Protein AF-H8IWM9-F1 (afdb_monomer_lite)

Sequence (129 aa):
MAAAWLHDIGYAPSVRRTGFHPLDGAEFVRSAGFGKLVASLVAFHTGAHVEASERGLQGLSEFGDPPSDVLDALTFCDLTTGPDGSPVSADDRLSDVLTRYAPEDPVHRAVDAGREELLAAVQRVRDWL

Radius of gyration: 13.89 Å; chains: 1; bounding box: 36×29×35 Å

Structure (mmCIF, N/CA/C/O backbone):
data_AF-H8IWM9-F1
#
_entry.id   AF-H8IWM9-F1
#
loop_
_atom_site.group_PDB
_atom_site.id
_atom_site.type_symbol
_atom_site.label_atom_id
_atom_site.label_alt_id
_atom_site.label_comp_id
_atom_site.label_asym_id
_atom_site.label_entity_id
_atom_site.label_seq_id
_atom_site.pdbx_PDB_ins_code
_atom_site.Cartn_x
_atom_site.Cartn_y
_atom_site.Cartn_z
_atom_site.occupancy
_atom_site.B_iso_or_equiv
_atom_site.auth_seq_id
_atom_site.auth_comp_id
_atom_site.auth_asym_id
_atom_site.auth_atom_id
_atom_site.pdbx_PDB_model_num
ATOM 1 N N . MET A 1 1 ? -12.864 -5.927 -8.297 1.00 66.00 1 MET A N 1
ATOM 2 C CA . MET A 1 1 ? -12.522 -6.189 -6.882 1.00 66.00 1 MET A CA 1
ATOM 3 C C . MET A 1 1 ? -12.581 -4.888 -6.096 1.00 66.00 1 MET A C 1
ATOM 5 O O . MET A 1 1 ? -11.918 -3.948 -6.503 1.00 66.00 1 MET A O 1
ATOM 9 N N . ALA A 1 2 ? -13.362 -4.799 -5.014 1.00 91.50 2 ALA A N 1
ATOM 10 C CA . ALA A 1 2 ? -13.506 -3.548 -4.252 1.00 91.50 2 ALA A CA 1
ATOM 11 C C . ALA A 1 2 ? -12.173 -3.034 -3.668 1.00 91.50 2 ALA A C 1
ATOM 13 O O . ALA A 1 2 ? -11.944 -1.832 -3.660 1.00 91.50 2 ALA A O 1
ATOM 14 N N . ALA A 1 3 ? -11.271 -3.937 -3.263 1.00 94.94 3 ALA A N 1
ATOM 15 C CA . ALA A 1 3 ? -9.966 -3.576 -2.705 1.00 94.94 3 ALA A CA 1
ATOM 16 C C . ALA A 1 3 ? -9.097 -2.738 -3.661 1.00 94.94 3 ALA A C 1
ATOM 18 O O . ALA A 1 3 ? -8.446 -1.808 -3.210 1.00 94.94 3 ALA A O 1
ATOM 19 N N . ALA A 1 4 ? -9.157 -2.977 -4.977 1.00 94.44 4 ALA A N 1
ATOM 20 C CA . ALA A 1 4 ? -8.409 -2.175 -5.952 1.00 94.44 4 ALA A CA 1
ATOM 21 C C . ALA A 1 4 ? -8.802 -0.687 -5.922 1.00 94.44 4 ALA A C 1
ATOM 23 O O . ALA A 1 4 ? -7.947 0.170 -6.079 1.00 94.44 4 ALA A O 1
ATOM 24 N N . TRP A 1 5 ? -10.067 -0.372 -5.633 1.00 94.81 5 TRP A N 1
ATOM 25 C CA . TRP A 1 5 ? -10.536 1.009 -5.472 1.00 94.81 5 TRP A CA 1
ATOM 26 C C . TRP A 1 5 ? -10.264 1.593 -4.080 1.00 94.81 5 TRP A C 1
ATOM 28 O O . TRP A 1 5 ? -10.337 2.804 -3.905 1.00 94.81 5 TRP A O 1
ATOM 38 N N . LEU A 1 6 ? -10.026 0.739 -3.081 1.00 97.25 6 LEU A N 1
ATOM 39 C CA . LEU A 1 6 ? -10.023 1.110 -1.664 1.00 97.25 6 LEU A CA 1
ATOM 40 C C . LEU A 1 6 ? -8.651 0.997 -0.992 1.00 97.25 6 LEU A C 1
ATOM 42 O O . LEU A 1 6 ? -8.537 1.436 0.146 1.00 97.25 6 LEU A O 1
ATOM 46 N N . HIS A 1 7 ? -7.638 0.411 -1.635 1.00 97.62 7 HIS A N 1
ATOM 47 C CA . HIS A 1 7 ? -6.335 0.138 -1.013 1.00 97.62 7 HIS A CA 1
ATOM 48 C C . HIS A 1 7 ? -5.686 1.400 -0.417 1.00 97.62 7 HIS A C 1
ATOM 50 O O . HIS A 1 7 ? -5.220 1.367 0.718 1.00 97.62 7 HIS A O 1
ATOM 56 N N . ASP A 1 8 ? -5.829 2.538 -1.099 1.00 97.31 8 ASP A N 1
ATOM 57 C CA . ASP A 1 8 ? -5.304 3.837 -0.666 1.00 97.31 8 ASP A CA 1
ATOM 58 C C . ASP A 1 8 ? -6.308 4.724 0.095 1.00 97.31 8 ASP A C 1
ATOM 60 O O . ASP A 1 8 ? -6.014 5.880 0.417 1.00 97.31 8 ASP A O 1
ATOM 64 N N . ILE A 1 9 ? -7.497 4.215 0.453 1.00 98.00 9 ILE A N 1
ATOM 65 C CA . ILE A 1 9 ? -8.532 5.021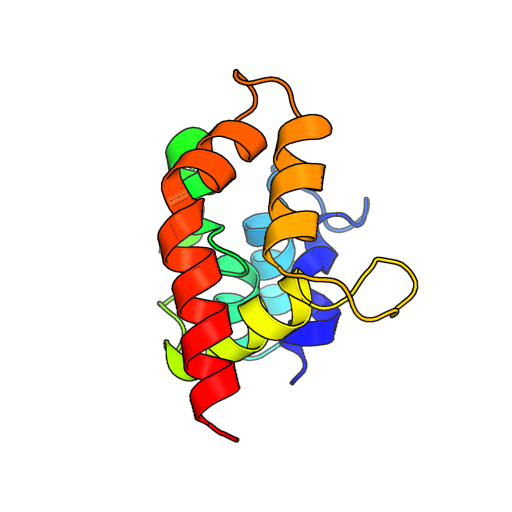 1.137 1.00 98.00 9 ILE A CA 1
ATOM 66 C C . ILE A 1 9 ? -8.052 5.577 2.487 1.00 98.00 9 ILE A C 1
ATOM 68 O O . ILE A 1 9 ? -8.543 6.609 2.947 1.00 98.00 9 ILE A O 1
ATOM 72 N N . GLY A 1 10 ? -7.058 4.927 3.102 1.00 98.19 10 GLY A N 1
ATOM 73 C CA . GLY A 1 10 ? -6.444 5.350 4.358 1.00 98.19 10 GLY A CA 1
ATOM 74 C C . GLY A 1 10 ? -5.734 6.704 4.304 1.00 98.19 10 GLY A C 1
ATOM 75 O O . GLY A 1 10 ? -5.536 7.324 5.348 1.00 98.19 10 GLY A O 1
ATOM 76 N N . TYR A 1 11 ? -5.391 7.205 3.112 1.00 97.25 11 TYR A N 1
ATOM 77 C CA . TYR A 1 11 ? -4.842 8.554 2.956 1.00 97.25 11 TYR A CA 1
ATOM 78 C C . TYR A 1 11 ? -5.886 9.656 3.168 1.00 97.25 11 TYR A C 1
ATOM 80 O O . TYR A 1 11 ? -5.515 10.797 3.462 1.00 97.25 11 TYR A O 1
ATOM 88 N N . ALA A 1 12 ? -7.182 9.352 3.026 1.00 97.81 12 ALA A N 1
ATOM 89 C CA . ALA A 1 12 ? -8.234 10.350 3.159 1.00 97.81 12 ALA A CA 1
ATOM 90 C C . ALA A 1 12 ? -8.214 10.977 4.571 1.00 97.81 12 ALA A C 1
ATOM 92 O O . ALA A 1 12 ? -8.209 10.243 5.562 1.00 97.81 12 ALA A O 1
ATOM 93 N N . PRO A 1 13 ? -8.268 12.319 4.711 1.00 97.25 13 PRO A N 1
ATOM 94 C CA . PRO A 1 13 ? -8.199 12.974 6.022 1.00 97.25 13 PRO A CA 1
ATOM 95 C C . PRO A 1 13 ? -9.279 12.535 7.021 1.00 97.25 13 PRO A C 1
ATOM 97 O O . PRO A 1 13 ? -9.043 12.568 8.222 1.00 97.25 13 PRO A O 1
ATOM 100 N N . SER A 1 14 ? -10.456 12.124 6.539 1.00 97.25 14 SER A N 1
ATOM 101 C CA . SER A 1 14 ? -11.551 11.604 7.369 1.00 97.25 14 SER A CA 1
ATOM 102 C C . SER A 1 14 ? -11.377 10.139 7.786 1.00 97.25 14 SER A C 1
ATOM 104 O O . SER A 1 14 ? -12.111 9.673 8.657 1.00 97.25 14 SER A O 1
ATOM 106 N N . VAL A 1 15 ? -10.437 9.419 7.169 1.00 98.19 15 VAL A N 1
ATOM 107 C CA . VAL A 1 15 ? -10.135 8.006 7.437 1.00 98.19 15 VAL A CA 1
ATOM 108 C C . VAL A 1 15 ? -8.856 7.857 8.253 1.00 98.19 15 VAL A C 1
ATOM 110 O O . VAL A 1 15 ? -8.785 6.984 9.112 1.00 98.19 15 VAL A O 1
ATOM 113 N N . ARG A 1 16 ? -7.859 8.715 8.017 1.00 97.31 16 ARG A N 1
ATOM 114 C CA . ARG A 1 16 ? -6.557 8.677 8.686 1.00 97.31 16 ARG A CA 1
ATOM 115 C C . ARG A 1 16 ? -6.693 8.763 10.213 1.00 97.31 16 ARG A C 1
ATOM 117 O O . ARG A 1 16 ? -7.300 9.695 10.740 1.00 97.31 16 ARG A O 1
ATOM 124 N N . ARG A 1 17 ? -6.060 7.832 10.934 1.00 94.19 17 ARG A N 1
ATOM 125 C CA . ARG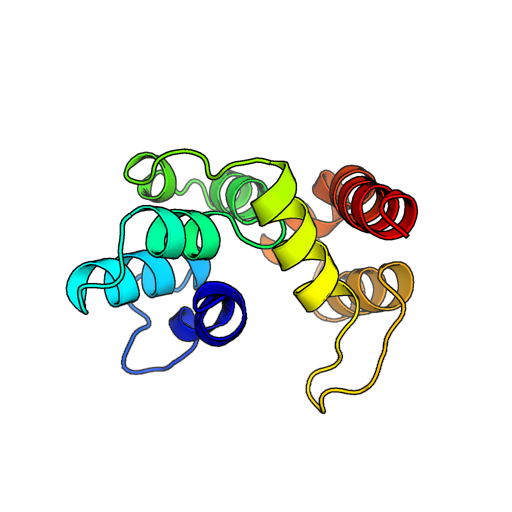 A 1 17 ? -6.046 7.767 12.410 1.00 94.19 17 ARG A CA 1
ATOM 126 C C . ARG A 1 17 ? -4.647 7.575 12.972 1.00 94.19 17 ARG A C 1
ATOM 128 O O . ARG A 1 17 ? -4.256 8.300 13.881 1.00 94.19 17 ARG A O 1
ATOM 135 N N . THR A 1 18 ? -3.910 6.607 12.442 1.00 92.88 18 THR A N 1
ATOM 136 C CA . THR A 1 18 ? -2.559 6.249 12.892 1.00 92.88 18 THR A CA 1
ATOM 137 C C . THR A 1 18 ? -1.481 6.913 12.041 1.00 92.88 18 THR A C 1
ATOM 139 O O . THR A 1 18 ? -0.356 7.095 12.499 1.00 92.88 18 THR A O 1
ATOM 142 N N . GLY A 1 19 ? -1.827 7.320 10.812 1.00 92.12 19 GLY A N 1
ATOM 143 C CA . GLY A 1 19 ? -0.864 7.822 9.835 1.00 92.12 19 GLY A CA 1
ATOM 144 C C . GLY A 1 19 ? -0.187 6.724 9.017 1.00 92.12 19 GLY A C 1
ATOM 145 O O . GLY A 1 19 ? 0.693 7.050 8.227 1.00 92.12 19 GLY A O 1
ATOM 146 N N . PHE A 1 20 ? -0.617 5.471 9.174 1.00 97.19 20 PHE A N 1
ATOM 147 C CA . PHE A 1 20 ? -0.255 4.346 8.323 1.00 97.19 20 PHE A CA 1
ATOM 148 C C . PHE A 1 20 ? -1.494 3.922 7.525 1.00 97.19 20 PHE A C 1
ATOM 150 O O . PHE A 1 20 ? -2.425 3.316 8.063 1.00 97.19 20 PHE A O 1
ATOM 157 N N . HIS A 1 21 ? -1.540 4.311 6.248 1.00 98.00 21 HIS A N 1
ATOM 158 C CA . HIS A 1 21 ? -2.753 4.218 5.433 1.00 98.00 21 HIS A CA 1
ATOM 159 C C . HIS A 1 21 ? -3.280 2.791 5.204 1.00 98.00 21 HIS A C 1
ATOM 161 O O . HIS A 1 21 ? -4.504 2.666 5.145 1.00 98.00 21 HIS A O 1
ATOM 167 N N . PRO A 1 22 ? -2.473 1.709 5.155 1.00 98.44 22 PRO A N 1
ATOM 168 C CA . PRO A 1 22 ? -3.017 0.362 5.003 1.00 98.44 22 PRO A CA 1
ATOM 169 C C . PRO A 1 22 ? -3.868 -0.033 6.214 1.00 98.44 22 PRO A C 1
ATOM 171 O O . PRO A 1 22 ? -4.987 -0.516 6.058 1.00 98.44 22 PRO A O 1
ATOM 174 N N . LEU A 1 23 ? -3.392 0.261 7.431 1.00 98.25 23 LEU A N 1
ATOM 175 C CA . LEU A 1 23 ? -4.134 -0.011 8.664 1.00 98.25 23 LEU A CA 1
ATOM 176 C C . LEU A 1 23 ? -5.370 0.887 8.793 1.00 98.25 23 LEU A C 1
ATOM 178 O O . LEU A 1 23 ? -6.467 0.392 9.045 1.00 98.25 23 LEU A O 1
ATOM 182 N N . ASP A 1 24 ? -5.212 2.196 8.578 1.00 98.31 24 ASP A N 1
ATOM 183 C CA . ASP A 1 24 ? -6.321 3.154 8.668 1.00 98.31 24 ASP A CA 1
ATOM 184 C C . ASP A 1 24 ? -7.431 2.822 7.649 1.00 98.31 24 ASP A C 1
ATOM 186 O O . ASP A 1 24 ? -8.622 2.838 7.975 1.00 98.31 24 ASP A O 1
ATOM 190 N N . GLY A 1 25 ? -7.042 2.457 6.424 1.00 98.56 25 GLY A N 1
ATOM 191 C CA . GLY A 1 25 ? -7.957 2.023 5.375 1.00 98.56 25 GLY A CA 1
ATOM 192 C C . GLY A 1 25 ? -8.651 0.707 5.714 1.00 98.56 25 GLY A C 1
ATOM 193 O O . GLY A 1 25 ? -9.869 0.605 5.557 1.00 98.56 25 GLY A O 1
ATOM 194 N N . ALA A 1 26 ? -7.913 -0.281 6.224 1.00 98.38 26 ALA A N 1
ATOM 195 C CA . ALA A 1 26 ? -8.454 -1.587 6.588 1.00 98.38 26 ALA A CA 1
ATOM 196 C C . ALA A 1 26 ? -9.499 -1.495 7.711 1.00 98.38 26 ALA A C 1
ATOM 198 O O . ALA A 1 26 ? -10.572 -2.101 7.618 1.00 98.38 26 ALA A O 1
ATOM 199 N N . GLU A 1 27 ? -9.230 -0.682 8.735 1.00 98.00 27 GLU A N 1
ATOM 200 C CA . GLU A 1 27 ? -10.185 -0.377 9.805 1.00 98.00 27 GLU A CA 1
ATOM 201 C C . GLU A 1 27 ? -11.453 0.283 9.267 1.00 98.00 27 GLU A C 1
ATOM 203 O O . GLU A 1 27 ? -12.576 -0.106 9.612 1.00 98.00 27 GLU A O 1
ATOM 208 N N . PHE A 1 28 ? -11.289 1.259 8.374 1.00 98.38 28 PHE A N 1
ATOM 209 C CA . PHE A 1 28 ? -12.415 1.960 7.780 1.00 98.38 28 PHE A CA 1
ATOM 210 C C . PHE A 1 28 ? -13.291 1.031 6.945 1.00 98.38 28 PHE A C 1
ATOM 212 O O . PHE A 1 28 ? -14.497 0.970 7.188 1.00 98.38 28 PHE A O 1
ATOM 219 N N . VAL A 1 29 ? -12.715 0.260 6.017 1.00 98.06 29 VAL A N 1
ATOM 220 C CA . VAL A 1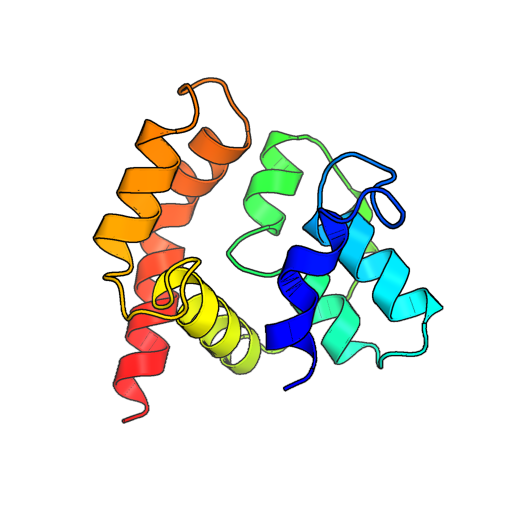 29 ? -13.507 -0.644 5.169 1.00 98.06 29 VAL A CA 1
ATOM 221 C C . VAL A 1 29 ? -14.179 -1.744 5.998 1.00 98.06 29 VAL A C 1
ATOM 223 O O . VAL A 1 29 ? -15.336 -2.077 5.734 1.00 98.06 29 VAL A O 1
ATOM 226 N N . ARG A 1 30 ? -13.522 -2.243 7.058 1.00 97.56 30 ARG A N 1
ATOM 227 C CA . ARG A 1 30 ? -14.120 -3.166 8.037 1.00 97.56 30 ARG A CA 1
ATOM 228 C C . ARG A 1 30 ? -15.344 -2.538 8.711 1.00 97.56 30 ARG A C 1
ATOM 230 O O . ARG A 1 30 ? -16.401 -3.164 8.754 1.00 97.56 30 ARG A O 1
ATOM 237 N N . SER A 1 31 ? -15.233 -1.293 9.179 1.00 97.56 31 SER A N 1
ATOM 238 C CA . SER A 1 31 ? -16.342 -0.570 9.823 1.00 97.56 31 SER A CA 1
ATOM 239 C C . SER A 1 31 ? -17.486 -0.217 8.862 1.00 97.56 31 SER A C 1
ATOM 241 O O . SER A 1 31 ? -18.650 -0.218 9.256 1.00 97.56 31 SER A O 1
ATOM 243 N N . ALA A 1 32 ? -17.168 0.020 7.587 1.00 97.38 32 ALA A N 1
ATOM 244 C CA . ALA A 1 32 ? -18.130 0.306 6.527 1.00 97.38 32 ALA A CA 1
ATOM 245 C C . ALA A 1 32 ? -18.854 -0.954 6.007 1.00 97.38 32 ALA A C 1
ATOM 247 O O . ALA A 1 32 ? -19.678 -0.861 5.098 1.00 97.38 32 ALA A O 1
ATOM 248 N N . GLY A 1 33 ? -18.569 -2.131 6.576 1.00 97.38 33 GLY A N 1
ATOM 249 C CA . GLY A 1 33 ? -19.244 -3.382 6.240 1.00 97.38 33 GLY A CA 1
ATOM 250 C C . GLY A 1 33 ? -18.693 -4.088 5.002 1.00 97.38 33 GLY A C 1
ATOM 251 O O . GLY A 1 33 ? -19.326 -5.025 4.510 1.00 97.38 33 GLY A O 1
ATOM 252 N N . PHE A 1 34 ? -17.517 -3.693 4.498 1.00 96.44 34 PHE A N 1
ATOM 253 C CA . PHE A 1 34 ? -16.827 -4.500 3.494 1.00 96.44 34 PHE A CA 1
ATOM 254 C C . PHE A 1 34 ? -16.385 -5.830 4.123 1.00 96.44 34 PHE A C 1
ATOM 256 O O . PHE A 1 34 ? -15.966 -5.895 5.279 1.00 96.44 34 PHE A O 1
ATOM 263 N N . GLY A 1 35 ? -16.505 -6.922 3.363 1.00 96.00 35 GLY A N 1
ATOM 264 C CA . GLY A 1 35 ? -16.180 -8.261 3.855 1.00 96.00 35 GLY A CA 1
ATOM 265 C C . GLY A 1 35 ? -14.712 -8.412 4.272 1.00 96.00 35 GLY A C 1
ATOM 266 O O . GLY A 1 35 ? -13.839 -7.696 3.782 1.00 96.00 35 GLY A O 1
ATOM 267 N N . LYS A 1 36 ? -14.432 -9.407 5.130 1.00 97.31 36 LYS A N 1
ATOM 268 C CA . LYS A 1 36 ? -13.094 -9.666 5.705 1.00 97.31 36 LYS A CA 1
ATOM 269 C C . LYS A 1 36 ? -11.976 -9.699 4.663 1.00 97.31 36 LYS A C 1
ATOM 271 O O . LYS A 1 36 ? -10.936 -9.100 4.885 1.00 97.31 36 LYS A O 1
ATOM 276 N N . LEU A 1 37 ? -12.220 -10.330 3.513 1.00 97.88 37 LEU A N 1
ATOM 277 C CA . LEU A 1 37 ? -11.246 -10.400 2.423 1.00 97.88 37 LEU A CA 1
ATOM 278 C C . LEU A 1 37 ? -10.839 -9.013 1.903 1.00 97.88 37 LEU A C 1
ATOM 280 O O . LEU A 1 37 ? -9.666 -8.782 1.646 1.00 97.88 37 LEU A O 1
ATOM 284 N N . VAL A 1 38 ? -11.785 -8.080 1.759 1.00 98.31 38 VAL A N 1
ATOM 285 C CA . VAL A 1 38 ? -11.476 -6.716 1.299 1.00 98.31 38 VAL A CA 1
ATOM 286 C C . VAL A 1 38 ? -10.649 -5.984 2.348 1.00 98.31 38 VAL A C 1
ATOM 288 O O . VAL A 1 38 ? -9.655 -5.366 1.992 1.00 98.31 38 VAL A O 1
ATOM 291 N N . ALA A 1 39 ? -11.021 -6.095 3.624 1.00 98.44 39 ALA A N 1
ATOM 292 C CA . ALA A 1 39 ? -10.261 -5.489 4.713 1.00 98.44 39 ALA A CA 1
ATOM 293 C C . ALA A 1 39 ? -8.828 -6.039 4.791 1.00 98.44 39 ALA A C 1
ATOM 295 O O . ALA A 1 39 ? -7.892 -5.255 4.876 1.00 98.44 39 ALA A O 1
ATOM 296 N N . SER A 1 40 ? -8.650 -7.358 4.665 1.00 98.38 40 SER A N 1
ATOM 297 C CA . SER A 1 40 ? -7.330 -7.991 4.570 1.00 98.38 40 SER A CA 1
ATOM 298 C C . SER A 1 40 ? -6.537 -7.490 3.361 1.00 98.38 40 SER A C 1
ATOM 300 O O . SER A 1 40 ? -5.393 -7.084 3.499 1.00 98.38 40 SER A O 1
ATOM 302 N N . LEU A 1 41 ? -7.130 -7.439 2.169 1.00 98.69 41 LEU A N 1
ATOM 303 C CA . LEU A 1 41 ? -6.417 -6.939 0.990 1.00 98.69 41 LEU A CA 1
ATOM 304 C C . LEU A 1 41 ? -5.973 -5.478 1.149 1.00 98.69 41 LEU A C 1
ATOM 306 O O . LEU A 1 41 ? -4.862 -5.150 0.759 1.00 98.69 41 LEU A O 1
ATOM 310 N N . VAL A 1 42 ? -6.798 -4.620 1.757 1.00 98.62 42 VAL A N 1
ATOM 311 C CA . VAL A 1 42 ? -6.414 -3.233 2.074 1.00 98.62 42 VAL A CA 1
ATOM 312 C C . VAL A 1 42 ? -5.327 -3.190 3.155 1.00 98.62 42 VAL A C 1
ATOM 314 O O . VAL A 1 42 ? -4.399 -2.40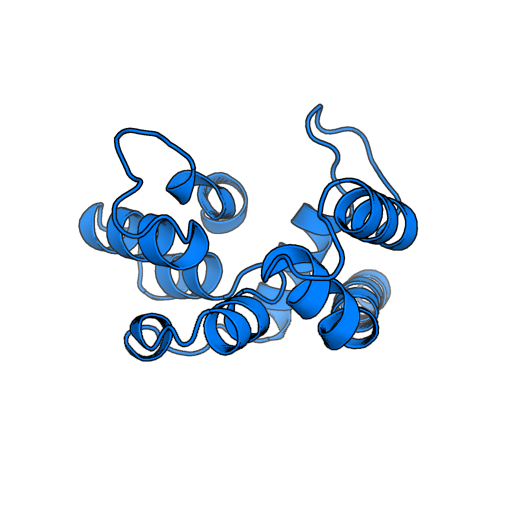2 3.037 1.00 98.62 42 VAL A O 1
ATOM 317 N N . ALA A 1 43 ? -5.388 -4.047 4.173 1.00 98.44 43 ALA A N 1
ATOM 318 C CA . ALA A 1 43 ? -4.391 -4.098 5.244 1.00 98.44 43 ALA A CA 1
ATOM 319 C C . ALA A 1 43 ? -2.992 -4.494 4.742 1.00 98.44 43 ALA A C 1
ATOM 321 O O . ALA A 1 43 ? -1.992 -3.966 5.222 1.00 98.44 43 ALA A O 1
ATOM 322 N N . PHE A 1 44 ? -2.927 -5.420 3.783 1.00 98.50 44 PHE A N 1
ATOM 323 C CA . PHE A 1 44 ? -1.681 -6.050 3.338 1.00 98.50 44 PHE A CA 1
ATOM 324 C C . PHE A 1 44 ? -1.191 -5.577 1.959 1.00 98.50 44 PHE A C 1
ATOM 326 O O . PHE A 1 44 ? -0.177 -6.096 1.486 1.00 98.50 44 PHE A O 1
ATOM 333 N N . HIS A 1 45 ? -1.879 -4.626 1.310 1.00 98.31 45 HIS A N 1
ATOM 334 C CA . HIS A 1 45 ? -1.559 -4.212 -0.061 1.00 98.31 45 HIS A CA 1
ATOM 335 C C . HIS A 1 45 ? -0.097 -3.773 -0.218 1.00 98.31 45 HIS A C 1
ATOM 337 O O . HIS A 1 45 ? 0.487 -3.189 0.693 1.00 98.31 45 HIS A O 1
ATOM 343 N N . THR A 1 46 ? 0.485 -4.086 -1.379 1.00 97.88 46 THR A N 1
ATOM 344 C CA . THR A 1 46 ? 1.801 -3.606 -1.841 1.00 97.88 46 THR A CA 1
ATOM 345 C C . THR A 1 46 ? 2.898 -3.682 -0.771 1.00 97.88 46 THR A C 1
ATOM 347 O O . THR A 1 46 ? 3.675 -2.756 -0.564 1.00 97.88 46 THR A O 1
ATOM 350 N N . GLY A 1 47 ? 2.965 -4.806 -0.050 1.00 97.00 47 GLY A N 1
ATOM 351 C CA . GLY A 1 47 ? 4.019 -5.039 0.940 1.00 97.00 47 GLY A CA 1
ATOM 352 C C . GLY A 1 47 ? 3.854 -4.272 2.257 1.00 97.00 47 GLY A C 1
ATOM 353 O O . GLY A 1 47 ? 4.809 -4.196 3.026 1.00 97.00 47 GLY A O 1
ATOM 354 N N . ALA A 1 48 ? 2.656 -3.763 2.571 1.00 98.00 48 ALA A N 1
ATOM 355 C CA . ALA A 1 48 ? 2.364 -2.999 3.791 1.00 98.00 48 ALA A CA 1
ATOM 356 C C . ALA A 1 48 ? 2.857 -3.658 5.096 1.00 98.00 48 ALA A C 1
ATOM 358 O O . ALA A 1 48 ? 3.211 -2.968 6.048 1.00 98.00 48 ALA A O 1
ATOM 359 N N . HIS A 1 49 ? 2.923 -4.989 5.159 1.00 96.94 49 HIS A N 1
ATOM 360 C CA . HIS A 1 49 ? 3.462 -5.707 6.316 1.00 96.94 49 HIS A CA 1
ATOM 361 C C . HIS A 1 49 ? 4.950 -5.410 6.586 1.00 96.94 49 HIS A C 1
ATOM 363 O O . HIS A 1 49 ? 5.352 -5.340 7.748 1.00 96.94 49 HIS A O 1
ATOM 369 N N . VAL A 1 50 ? 5.750 -5.175 5.542 1.00 97.62 50 VAL A N 1
ATOM 370 C CA . VAL A 1 50 ? 7.162 -4.781 5.665 1.00 97.62 50 VAL A CA 1
ATOM 371 C C . VAL A 1 50 ? 7.256 -3.371 6.248 1.00 97.62 50 VAL A C 1
ATOM 373 O O . VAL A 1 50 ? 7.978 -3.148 7.217 1.00 97.62 50 VAL A O 1
ATOM 376 N N . GLU A 1 51 ? 6.455 -2.430 5.743 1.00 97.56 51 GLU A N 1
ATOM 377 C CA . GLU A 1 51 ? 6.412 -1.059 6.270 1.00 97.56 51 GLU A CA 1
ATOM 378 C C . GLU A 1 51 ? 5.891 -1.006 7.710 1.00 97.56 51 GLU A C 1
ATOM 380 O O . GLU A 1 51 ? 6.424 -0.272 8.543 1.00 97.56 51 GLU A O 1
ATOM 385 N N . ALA A 1 52 ? 4.886 -1.817 8.042 1.00 96.81 52 ALA A N 1
ATOM 386 C CA . ALA A 1 52 ? 4.409 -1.942 9.412 1.00 96.81 52 ALA A CA 1
ATOM 387 C C . ALA A 1 52 ? 5.527 -2.411 10.355 1.00 96.81 52 ALA A C 1
ATOM 389 O O . ALA A 1 52 ? 5.658 -1.861 11.450 1.00 96.81 52 ALA A O 1
ATOM 390 N N . SER A 1 53 ? 6.364 -3.361 9.918 1.00 95.25 53 SER A N 1
ATOM 391 C CA . SER A 1 53 ? 7.541 -3.808 10.670 1.00 95.25 53 SER A CA 1
ATOM 392 C C . SER A 1 53 ? 8.560 -2.678 10.864 1.00 95.25 53 SER A C 1
ATOM 394 O O . SER A 1 53 ? 8.968 -2.432 11.999 1.00 95.25 53 SER A O 1
ATOM 396 N N . GLU A 1 54 ? 8.901 -1.927 9.809 1.00 95.69 54 GLU A N 1
ATOM 397 C CA . GLU A 1 54 ? 9.799 -0.757 9.894 1.00 95.69 54 GLU A CA 1
ATOM 398 C C . GLU A 1 54 ? 9.275 0.322 10.856 1.00 95.69 54 GLU A C 1
ATOM 400 O O . GLU A 1 54 ? 10.041 0.990 11.553 1.00 95.69 54 GLU A O 1
ATOM 405 N N . ARG A 1 55 ? 7.949 0.478 10.936 1.00 94.75 55 ARG A N 1
ATOM 406 C CA . ARG A 1 55 ? 7.278 1.416 11.849 1.00 94.75 55 ARG A CA 1
ATOM 407 C C . ARG A 1 55 ? 7.054 0.856 13.260 1.00 94.75 55 ARG A C 1
ATOM 409 O O . ARG A 1 55 ? 6.579 1.595 14.123 1.00 94.75 55 ARG A O 1
ATOM 416 N N . GLY A 1 56 ? 7.338 -0.424 13.510 1.00 94.06 56 GLY A N 1
ATOM 417 C CA . GLY A 1 56 ? 7.038 -1.097 14.779 1.00 94.06 56 GLY A CA 1
ATOM 418 C C . GLY A 1 56 ? 5.537 -1.255 15.072 1.00 94.06 56 GLY A C 1
ATOM 419 O O . GLY A 1 56 ? 5.139 -1.373 16.233 1.00 94.06 56 GLY A O 1
ATOM 420 N N . LEU A 1 57 ? 4.686 -1.236 14.043 1.00 93.44 57 LEU A N 1
ATOM 421 C CA . LEU A 1 57 ? 3.231 -1.331 14.161 1.00 93.44 57 LEU A CA 1
ATOM 422 C C . LEU A 1 57 ? 2.769 -2.792 14.202 1.00 93.44 57 LEU A C 1
ATOM 424 O O . LEU A 1 57 ? 3.132 -3.600 13.356 1.00 93.44 57 LEU A O 1
ATOM 428 N N . GLN A 1 58 ? 1.900 -3.115 15.162 1.00 90.38 58 GLN A N 1
ATOM 429 C CA . GLN A 1 58 ? 1.342 -4.465 15.343 1.00 90.38 58 GLN A CA 1
ATOM 430 C C . GLN A 1 58 ? -0.098 -4.604 14.818 1.00 90.38 58 GLN A C 1
ATOM 432 O O . GLN A 1 58 ? -0.633 -5.709 14.773 1.00 90.38 58 GLN A O 1
ATOM 437 N N . GLY A 1 59 ? -0.739 -3.500 14.415 1.00 87.38 59 GLY A N 1
ATOM 438 C CA . GLY A 1 59 ? -2.175 -3.462 14.094 1.00 87.38 59 GLY A CA 1
ATOM 439 C C . GLY A 1 59 ? -2.599 -4.343 12.915 1.00 87.38 59 GLY A C 1
ATOM 440 O O . GLY A 1 59 ? -3.746 -4.771 12.859 1.00 87.38 59 GLY A O 1
ATOM 441 N N . LEU A 1 60 ? -1.679 -4.690 12.007 1.00 93.81 60 LEU A N 1
ATOM 442 C CA . LEU A 1 60 ? -1.988 -5.606 10.903 1.00 93.81 60 LEU A CA 1
ATOM 443 C C . LEU A 1 60 ? -2.312 -7.031 11.377 1.00 93.81 60 LEU A C 1
ATOM 445 O O . LEU A 1 60 ? -3.045 -7.733 10.690 1.00 93.81 60 LEU A O 1
ATOM 449 N N . SER A 1 61 ? -1.852 -7.435 12.568 1.00 93.06 61 SER A N 1
ATOM 450 C CA . SER A 1 61 ? -2.151 -8.757 13.144 1.00 93.06 61 SER A CA 1
ATOM 451 C C . SER A 1 61 ? -3.638 -8.982 13.457 1.00 93.06 61 SER A C 1
ATOM 453 O O . SER A 1 61 ? -4.059 -10.119 13.663 1.00 93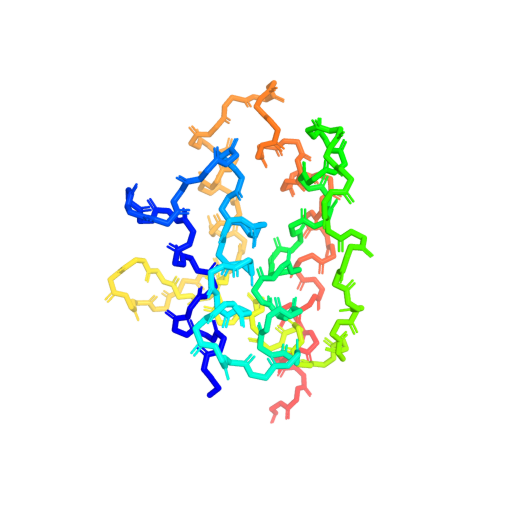.06 61 SER A O 1
ATOM 455 N N . GLU A 1 62 ? -4.459 -7.924 13.460 1.00 95.19 62 GLU A N 1
ATOM 456 C CA . GLU A 1 62 ? -5.917 -8.038 13.579 1.00 95.19 62 GLU A CA 1
ATOM 457 C C . GLU A 1 62 ? -6.607 -8.516 12.289 1.00 95.19 62 GLU A C 1
ATOM 459 O O . GLU A 1 62 ? -7.793 -8.867 12.307 1.00 95.19 62 GLU A O 1
ATOM 464 N N . PHE A 1 63 ? -5.891 -8.515 11.164 1.00 97.62 63 PHE A N 1
ATOM 465 C CA . PHE A 1 63 ? -6.392 -8.915 9.856 1.00 97.62 63 PHE A CA 1
ATOM 466 C C . PHE A 1 63 ? -5.767 -10.255 9.462 1.00 97.62 63 PHE A C 1
ATOM 468 O O . PHE A 1 63 ? -4.589 -10.500 9.695 1.00 97.62 63 PHE A O 1
ATOM 475 N N . GLY A 1 64 ? -6.565 -11.146 8.871 1.00 96.75 64 GLY A N 1
ATOM 476 C CA . GLY A 1 64 ? -6.037 -12.412 8.355 1.00 96.75 64 GLY A CA 1
ATOM 477 C C . GLY A 1 64 ? -5.280 -12.198 7.047 1.00 96.75 64 GLY A C 1
ATOM 478 O O . GLY A 1 64 ? -5.676 -11.327 6.268 1.00 96.75 64 GLY A O 1
ATOM 479 N N . ASP A 1 65 ? -4.260 -13.012 6.786 1.00 96.62 65 ASP A N 1
ATOM 480 C CA . ASP A 1 65 ? -3.531 -12.983 5.517 1.00 96.62 65 ASP A CA 1
ATOM 481 C C . ASP A 1 65 ? -4.498 -13.193 4.336 1.00 96.62 65 ASP A C 1
ATOM 483 O O . ASP A 1 65 ? -5.290 -14.149 4.341 1.00 96.62 65 ASP A O 1
ATOM 487 N N . PRO A 1 66 ? -4.504 -12.300 3.330 1.00 97.38 66 PRO A N 1
ATOM 488 C CA . PRO A 1 66 ? -5.298 -12.514 2.132 1.00 97.38 66 PRO A CA 1
ATOM 489 C C . PRO A 1 66 ? -4.707 -13.662 1.290 1.00 97.38 66 PRO A C 1
ATOM 491 O O . PRO A 1 66 ? -3.514 -13.949 1.385 1.00 97.38 66 PRO A O 1
ATOM 494 N N . PRO A 1 67 ? -5.510 -14.306 0.423 1.00 98.12 67 PRO A N 1
ATOM 495 C CA . PRO A 1 67 ? -4.994 -15.241 -0.573 1.00 98.12 67 PRO A CA 1
ATOM 496 C C . PRO A 1 67 ? -3.884 -14.590 -1.408 1.00 98.12 67 PRO A C 1
ATOM 498 O O . PRO A 1 67 ? -4.048 -13.462 -1.882 1.00 98.12 67 PRO A O 1
ATOM 501 N N . SER A 1 68 ? -2.759 -15.289 -1.560 1.00 97.38 68 SER A N 1
ATOM 502 C CA . SER A 1 68 ? -1.542 -14.733 -2.160 1.00 97.38 68 SER A CA 1
ATOM 503 C C . SER A 1 68 ? -1.730 -14.347 -3.624 1.00 97.38 68 SER A C 1
ATOM 505 O O . SER A 1 68 ? -1.273 -13.292 -4.033 1.00 97.38 68 SER A O 1
ATOM 507 N N . ASP A 1 69 ? -2.467 -15.147 -4.393 1.00 97.75 69 ASP A N 1
ATOM 508 C CA . ASP A 1 69 ? -2.829 -14.841 -5.779 1.00 97.75 69 ASP A CA 1
ATOM 509 C C . ASP A 1 69 ? -3.617 -13.526 -5.870 1.00 97.75 69 ASP A C 1
ATOM 511 O O . ASP A 1 69 ? -3.305 -12.631 -6.647 1.00 97.75 69 ASP A O 1
ATOM 515 N N . VAL A 1 70 ? -4.608 -13.347 -5.007 1.00 97.94 70 VAL A N 1
ATOM 516 C CA . VAL A 1 70 ? -5.433 -12.141 -4.996 1.00 97.94 70 VAL A CA 1
ATOM 517 C C . VAL A 1 70 ? -4.639 -10.902 -4.550 1.00 97.94 70 VAL A C 1
ATOM 519 O O . VAL A 1 70 ? -4.867 -9.803 -5.066 1.00 97.94 70 VAL A O 1
ATOM 522 N N . LEU A 1 71 ? -3.705 -11.063 -3.608 1.00 98.50 71 LEU A N 1
ATOM 523 C CA . LEU A 1 71 ? -2.797 -9.997 -3.180 1.00 98.50 71 LEU A CA 1
ATOM 524 C C . LEU A 1 71 ? -1.777 -9.638 -4.271 1.00 98.50 71 LEU A C 1
ATOM 526 O O . LEU A 1 71 ? -1.508 -8.453 -4.476 1.00 98.50 71 LEU A O 1
ATOM 530 N N . ASP A 1 72 ? -1.270 -10.629 -5.003 1.00 98.56 72 ASP A N 1
ATOM 531 C CA . ASP A 1 72 ? -0.392 -10.426 -6.156 1.00 98.56 72 ASP A CA 1
ATOM 532 C C . ASP A 1 72 ? -1.111 -9.610 -7.234 1.00 98.56 72 ASP A C 1
ATOM 534 O O . ASP A 1 72 ? -0.561 -8.628 -7.726 1.00 98.56 72 ASP A O 1
ATOM 538 N N . ALA A 1 73 ? -2.375 -9.931 -7.539 1.00 98.19 73 ALA A N 1
ATOM 539 C CA . ALA A 1 73 ? -3.185 -9.155 -8.482 1.00 98.19 73 ALA A CA 1
ATOM 540 C C . ALA A 1 73 ? -3.364 -7.693 -8.042 1.00 98.19 73 ALA A C 1
ATOM 542 O O . ALA A 1 73 ? -3.299 -6.784 -8.868 1.00 98.19 73 ALA A O 1
ATOM 543 N N . LEU A 1 74 ? -3.595 -7.451 -6.747 1.00 98.31 74 LEU A N 1
ATOM 544 C CA . LEU A 1 74 ? -3.725 -6.093 -6.218 1.00 98.31 74 LEU A CA 1
ATOM 545 C C . LEU A 1 74 ? -2.397 -5.328 -6.296 1.00 98.31 74 LEU A C 1
ATOM 547 O O . LEU A 1 74 ? -2.384 -4.189 -6.757 1.00 98.31 74 LEU A O 1
ATOM 551 N N . THR A 1 75 ? -1.298 -5.975 -5.910 1.00 98.31 75 THR A N 1
ATOM 552 C CA . THR A 1 75 ? 0.066 -5.430 -6.001 1.00 98.31 75 THR A CA 1
ATOM 553 C C . THR A 1 75 ? 0.433 -5.110 -7.447 1.00 98.31 75 THR A C 1
ATOM 555 O O . THR A 1 75 ? 0.973 -4.044 -7.729 1.00 98.31 75 THR A O 1
ATOM 558 N N . PHE A 1 76 ? 0.085 -5.991 -8.388 1.00 98.12 76 PHE A N 1
ATOM 559 C CA . PHE A 1 76 ? 0.252 -5.753 -9.816 1.00 98.12 76 PHE A CA 1
ATOM 560 C C . PHE A 1 76 ? -0.510 -4.506 -10.264 1.00 98.12 76 PHE A C 1
ATOM 562 O O . PHE A 1 76 ? 0.080 -3.642 -10.911 1.00 98.12 76 PHE A O 1
ATOM 569 N N . CYS A 1 77 ? -1.794 -4.382 -9.912 1.00 96.88 77 CYS A N 1
ATOM 570 C CA . CYS A 1 77 ? -2.597 -3.217 -10.279 1.00 96.88 77 CYS A CA 1
ATOM 571 C C . CYS A 1 77 ? -1.994 -1.908 -9.749 1.00 96.88 77 CYS A C 1
ATOM 573 O O . CYS A 1 77 ? -1.921 -0.944 -10.506 1.00 96.88 77 CYS A O 1
ATOM 575 N N . ASP A 1 78 ? -1.551 -1.878 -8.492 1.00 97.31 78 ASP A N 1
ATOM 576 C CA . ASP A 1 78 ? -0.958 -0.685 -7.873 1.00 97.31 78 ASP A CA 1
ATOM 577 C C . ASP A 1 78 ? 0.405 -0.326 -8.496 1.00 97.31 78 ASP A C 1
ATOM 579 O O . ASP A 1 78 ? 0.639 0.801 -8.930 1.00 97.31 78 ASP A O 1
ATOM 583 N N . LEU A 1 79 ? 1.297 -1.307 -8.660 1.00 97.88 79 LEU A N 1
ATOM 584 C CA . LEU A 1 79 ? 2.645 -1.050 -9.177 1.00 97.88 79 LEU A CA 1
ATOM 585 C C . LEU A 1 79 ? 2.713 -0.805 -10.688 1.00 97.88 79 LEU A C 1
ATOM 587 O O . LEU A 1 79 ? 3.737 -0.324 -11.172 1.00 97.88 79 LEU A O 1
ATOM 591 N N . THR A 1 80 ? 1.658 -1.124 -11.441 1.00 97.62 80 THR A N 1
ATOM 592 C CA . THR A 1 80 ? 1.617 -0.932 -12.903 1.00 97.62 80 THR A CA 1
ATOM 593 C C . THR A 1 80 ? 0.667 0.170 -13.361 1.00 97.62 80 THR A C 1
ATOM 595 O O . THR A 1 80 ? 0.559 0.412 -14.565 1.00 97.62 80 THR A O 1
ATOM 598 N N . THR A 1 81 ? 0.032 0.887 -12.427 1.00 95.50 81 THR A N 1
ATOM 599 C CA . THR A 1 81 ? -0.887 1.993 -12.728 1.00 95.50 81 THR A CA 1
ATOM 600 C C . THR A 1 81 ? -0.393 3.291 -12.088 1.00 95.50 81 THR A C 1
ATOM 602 O O . THR A 1 81 ? -0.224 3.387 -10.877 1.00 95.50 81 THR A O 1
ATOM 605 N N . GLY A 1 82 ? -0.156 4.315 -12.905 1.00 91.50 82 GLY A N 1
ATOM 606 C CA . GLY A 1 82 ? 0.201 5.654 -12.446 1.00 91.50 82 GLY A CA 1
ATOM 607 C C . GLY A 1 82 ? -0.983 6.400 -11.808 1.00 91.50 82 GLY A C 1
ATOM 608 O O . GLY A 1 82 ? -2.137 6.004 -11.982 1.00 91.50 82 GLY A O 1
ATOM 609 N N . PRO A 1 83 ? -0.740 7.530 -11.112 1.00 86.75 83 PRO A N 1
ATOM 610 C CA . PRO A 1 83 ? -1.796 8.316 -10.457 1.00 86.75 83 PRO A CA 1
ATOM 611 C C . PRO A 1 83 ? -2.888 8.848 -11.400 1.00 86.75 83 PRO A C 1
ATOM 613 O O . PRO A 1 83 ? -3.997 9.141 -10.961 1.00 86.75 83 PRO A O 1
ATOM 616 N N . ASP A 1 84 ? -2.576 8.998 -12.688 1.00 90.25 84 ASP A N 1
ATOM 617 C CA . ASP A 1 84 ? -3.504 9.409 -13.746 1.00 90.25 84 ASP A CA 1
ATOM 618 C C . ASP A 1 84 ? -4.168 8.219 -14.468 1.00 90.25 84 ASP A C 1
ATOM 620 O O . ASP A 1 84 ? -4.918 8.409 -15.425 1.00 90.25 84 ASP A O 1
ATOM 624 N N . GLY A 1 85 ? -3.902 6.992 -14.013 1.00 90.75 85 GLY A N 1
ATOM 625 C CA . GLY A 1 85 ? -4.383 5.755 -14.621 1.00 90.75 85 GLY A CA 1
ATOM 626 C C . GLY A 1 85 ? -3.547 5.266 -15.806 1.00 90.75 85 GLY A C 1
ATOM 627 O O . GLY A 1 85 ? -3.917 4.269 -16.427 1.00 90.75 85 GLY A O 1
ATOM 628 N N . SER A 1 86 ? -2.445 5.940 -16.152 1.00 95.12 86 SER A N 1
ATOM 629 C CA . SER A 1 86 ? -1.561 5.494 -17.232 1.00 95.12 86 SER A CA 1
ATOM 630 C C . SER A 1 86 ? -0.753 4.247 -16.833 1.00 95.12 86 SER A C 1
ATOM 632 O O . SER A 1 86 ? -0.394 4.097 -15.664 1.00 95.12 86 SER A O 1
ATOM 634 N N . PRO A 1 87 ? -0.442 3.332 -17.770 1.00 96.75 87 PRO A N 1
ATOM 635 C CA . PRO A 1 87 ? 0.437 2.205 -17.478 1.00 96.75 87 PRO A CA 1
ATOM 636 C C . PRO A 1 87 ? 1.851 2.675 -17.125 1.00 96.75 87 PRO A C 1
ATOM 638 O O . PRO A 1 87 ? 2.430 3.493 -17.841 1.00 96.75 87 PRO A O 1
ATOM 641 N N . VAL A 1 88 ? 2.430 2.100 -16.074 1.00 97.31 88 VAL A N 1
ATOM 642 C CA . VAL A 1 88 ? 3.822 2.333 -15.662 1.00 97.31 88 VAL A CA 1
ATOM 643 C C . VAL A 1 88 ? 4.557 1.010 -15.453 1.00 97.31 88 VAL A C 1
ATOM 645 O O . VAL A 1 88 ? 3.947 -0.036 -15.223 1.00 97.31 88 VAL A O 1
ATOM 648 N N . SER A 1 89 ? 5.886 1.036 -15.550 1.00 97.69 89 SER A N 1
ATOM 649 C CA . SER A 1 89 ? 6.706 -0.109 -15.150 1.00 97.69 89 SER A CA 1
ATOM 650 C C . SER A 1 89 ? 6.757 -0.206 -13.626 1.00 97.69 89 SER A C 1
ATOM 652 O O . SER A 1 89 ? 6.954 0.807 -12.955 1.00 97.69 89 SER A O 1
ATOM 654 N N . ALA A 1 90 ? 6.662 -1.422 -13.083 1.00 98.06 90 ALA A N 1
ATOM 655 C CA . ALA A 1 90 ? 6.831 -1.651 -11.649 1.00 98.06 90 ALA A CA 1
ATOM 656 C C . ALA A 1 90 ? 8.221 -1.206 -11.158 1.00 98.06 90 ALA A C 1
ATOM 658 O O . ALA A 1 90 ? 8.324 -0.572 -10.113 1.00 98.06 90 ALA A O 1
ATOM 659 N N . ASP A 1 91 ? 9.281 -1.452 -11.936 1.00 98.12 91 ASP A N 1
ATOM 660 C CA . ASP A 1 91 ? 10.639 -0.979 -11.622 1.00 98.12 91 ASP A CA 1
ATOM 661 C C . ASP A 1 91 ? 10.710 0.550 -11.519 1.00 98.12 91 ASP A C 1
ATOM 663 O O . ASP A 1 91 ? 11.272 1.081 -10.556 1.00 98.12 91 ASP A O 1
ATOM 667 N N . ASP A 1 92 ? 10.109 1.260 -12.479 1.00 97.38 92 ASP A N 1
ATOM 668 C CA . ASP A 1 92 ? 10.075 2.727 -12.479 1.00 97.38 92 ASP A CA 1
ATOM 669 C C . ASP A 1 92 ? 9.254 3.241 -11.294 1.00 97.38 92 ASP A C 1
ATOM 671 O O . ASP A 1 92 ? 9.660 4.187 -10.619 1.00 97.38 92 ASP A O 1
ATOM 675 N N . ARG A 1 93 ? 8.129 2.583 -10.988 1.00 96.81 93 ARG A N 1
ATOM 676 C CA . ARG A 1 93 ? 7.260 2.942 -9.866 1.00 96.81 93 ARG A CA 1
ATOM 677 C C . ARG A 1 93 ? 7.970 2.797 -8.522 1.00 96.81 93 ARG A C 1
ATOM 679 O O . ARG A 1 93 ? 7.895 3.712 -7.704 1.00 96.81 93 ARG A O 1
ATOM 686 N N . LEU A 1 94 ? 8.678 1.690 -8.296 1.00 97.75 94 LEU A N 1
ATOM 687 C CA . LEU A 1 94 ? 9.460 1.483 -7.073 1.00 97.75 94 LEU A CA 1
ATOM 688 C C . LEU A 1 94 ? 10.638 2.469 -6.993 1.00 97.75 94 LEU A C 1
ATOM 690 O O . LEU A 1 94 ? 10.894 3.035 -5.933 1.00 97.75 94 LEU A O 1
ATOM 694 N N . SER A 1 95 ? 11.310 2.743 -8.114 1.00 97.31 95 SER A N 1
ATOM 695 C CA . SER A 1 95 ? 12.419 3.710 -8.167 1.00 97.31 95 SER A CA 1
ATOM 696 C C . SER A 1 95 ? 11.964 5.148 -7.880 1.00 97.31 95 SER A C 1
ATOM 698 O O . SER A 1 95 ? 12.662 5.895 -7.190 1.00 97.31 95 SER A O 1
ATOM 700 N N . ASP A 1 96 ? 10.773 5.533 -8.350 1.00 95.25 96 ASP A N 1
ATOM 701 C CA . ASP A 1 96 ? 10.130 6.802 -7.994 1.00 95.25 96 ASP A CA 1
ATOM 702 C C . ASP A 1 96 ? 9.882 6.892 -6.482 1.00 95.25 96 ASP A C 1
ATOM 704 O O . ASP A 1 96 ? 10.233 7.895 -5.860 1.00 95.25 96 ASP A O 1
ATOM 708 N N . VAL A 1 97 ? 9.348 5.834 -5.859 1.00 94.88 97 VAL A N 1
ATOM 709 C CA . VAL A 1 97 ? 9.148 5.804 -4.400 1.00 94.88 97 VAL A CA 1
ATOM 710 C C . VAL A 1 97 ? 10.477 6.002 -3.660 1.00 94.88 97 VAL A C 1
ATOM 712 O O . VAL A 1 97 ? 10.562 6.878 -2.801 1.00 94.88 97 VAL A O 1
ATOM 715 N N . LEU A 1 98 ? 11.532 5.272 -4.035 1.00 96.94 98 LEU A N 1
ATOM 716 C CA . LEU A 1 98 ? 12.860 5.403 -3.416 1.00 96.94 98 LEU A CA 1
ATOM 717 C C . LEU A 1 98 ? 13.492 6.791 -3.618 1.00 96.94 98 LEU A C 1
ATOM 719 O O . LEU A 1 98 ? 14.311 7.216 -2.809 1.00 96.94 98 LEU A O 1
ATOM 723 N N . THR A 1 99 ? 13.096 7.518 -4.666 1.00 97.31 99 THR A N 1
ATOM 724 C CA . THR A 1 99 ? 13.537 8.901 -4.913 1.00 97.31 99 THR A CA 1
ATOM 725 C C . THR A 1 99 ? 12.738 9.920 -4.092 1.00 97.31 99 THR A C 1
ATOM 727 O O . THR A 1 99 ? 13.286 10.937 -3.665 1.00 97.31 99 THR A O 1
ATOM 730 N N . ARG A 1 100 ? 11.440 9.673 -3.861 1.00 96.62 100 ARG A N 1
ATOM 731 C CA . ARG A 1 100 ? 10.543 10.583 -3.124 1.00 96.62 100 ARG A CA 1
ATOM 732 C C . ARG A 1 100 ? 10.778 10.586 -1.613 1.00 96.62 100 ARG A C 1
ATOM 734 O O . ARG A 1 100 ? 10.521 11.607 -0.975 1.00 96.62 100 ARG A O 1
ATOM 741 N N . TYR A 1 101 ? 11.242 9.473 -1.050 1.00 96.19 101 TYR A N 1
ATOM 742 C CA . TYR A 1 101 ? 11.466 9.308 0.387 1.00 96.19 101 TYR A CA 1
ATOM 743 C C . TYR A 1 101 ? 12.958 9.173 0.705 1.00 96.19 101 TYR A C 1
ATOM 745 O O . TYR A 1 101 ? 13.684 8.468 0.008 1.00 96.19 101 TYR A O 1
ATOM 753 N N . ALA A 1 102 ? 13.419 9.834 1.772 1.00 97.06 102 ALA A N 1
ATOM 754 C CA . ALA A 1 102 ? 14.801 9.711 2.237 1.00 97.06 102 ALA A CA 1
ATOM 755 C C . ALA A 1 102 ? 15.096 8.278 2.738 1.00 97.06 102 ALA A C 1
ATOM 757 O O . ALA A 1 102 ? 14.169 7.623 3.215 1.00 97.06 102 ALA A O 1
ATOM 758 N N . PRO A 1 103 ? 16.355 7.797 2.703 1.00 97.12 103 PRO A N 1
ATOM 759 C CA . PRO A 1 103 ? 16.720 6.435 3.130 1.00 97.12 103 PRO A CA 1
ATOM 760 C C . PRO A 1 103 ? 16.320 6.053 4.568 1.00 97.12 103 PRO A C 1
ATOM 762 O O . PRO A 1 103 ? 16.231 4.878 4.929 1.00 97.12 103 PRO A O 1
ATOM 765 N N . GLU A 1 104 ? 16.105 7.040 5.432 1.00 96.50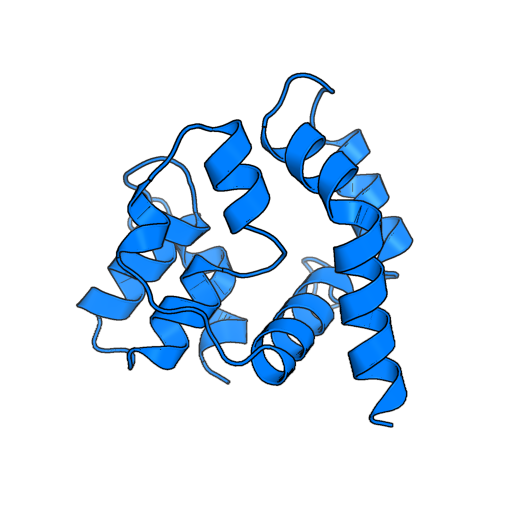 104 GLU A N 1
ATOM 766 C CA . GLU A 1 104 ? 15.677 6.865 6.817 1.00 96.50 104 GLU A CA 1
ATOM 767 C C . GLU A 1 104 ? 14.154 6.773 6.976 1.00 96.50 104 GLU A C 1
ATOM 769 O O . GLU A 1 104 ? 13.683 6.398 8.051 1.00 96.50 104 GLU A O 1
ATOM 774 N N . ASP A 1 105 ? 13.389 7.113 5.937 1.00 97.31 105 ASP A N 1
ATOM 775 C CA . ASP A 1 105 ? 11.934 7.020 5.948 1.00 97.31 105 ASP A CA 1
ATOM 776 C C . ASP A 1 105 ? 11.494 5.542 5.935 1.00 97.31 105 ASP A C 1
ATOM 778 O O . ASP A 1 105 ? 12.001 4.759 5.121 1.00 97.31 105 ASP A O 1
ATOM 782 N N . PRO A 1 106 ? 10.535 5.135 6.790 1.00 96.19 106 PRO A N 1
ATOM 783 C CA . PRO A 1 106 ? 10.018 3.769 6.798 1.00 96.19 106 PRO A CA 1
ATOM 784 C C . PRO A 1 106 ? 9.504 3.287 5.437 1.00 96.19 106 PRO A C 1
ATOM 786 O O . PRO A 1 106 ? 9.658 2.109 5.126 1.00 96.19 106 PRO A O 1
ATOM 789 N N . VAL A 1 107 ? 8.933 4.176 4.613 1.00 96.75 107 VAL A N 1
ATOM 790 C CA . VAL A 1 107 ? 8.463 3.824 3.263 1.00 96.75 107 VAL A CA 1
ATOM 791 C C . VAL A 1 107 ? 9.640 3.428 2.377 1.00 96.75 107 VAL A C 1
ATOM 793 O O . VAL A 1 107 ? 9.578 2.411 1.691 1.00 96.75 107 VAL A O 1
ATOM 796 N N . HIS A 1 108 ? 10.732 4.200 2.415 1.00 98.00 108 HIS A N 1
ATOM 797 C CA . HIS A 1 108 ? 11.931 3.900 1.634 1.00 98.00 108 HIS A CA 1
ATOM 798 C C . HIS A 1 108 ? 12.505 2.541 2.033 1.00 98.00 108 HIS A C 1
ATOM 800 O O . HIS A 1 108 ? 12.717 1.690 1.176 1.00 98.00 108 HIS A O 1
ATOM 806 N N . ARG A 1 109 ? 12.711 2.314 3.335 1.00 98.25 109 ARG A N 1
ATOM 807 C CA . ARG A 1 109 ? 13.285 1.059 3.844 1.00 98.25 109 ARG A CA 1
ATOM 808 C C . ARG A 1 109 ? 12.428 -0.151 3.513 1.00 98.25 109 ARG A C 1
ATOM 810 O O . ARG A 1 109 ? 12.963 -1.182 3.124 1.00 98.25 109 ARG A O 1
ATOM 817 N N . ALA A 1 110 ? 11.109 -0.017 3.629 1.00 98.00 110 ALA A N 1
ATOM 818 C CA . ALA A 1 110 ? 10.186 -1.092 3.306 1.00 98.00 110 ALA A CA 1
ATOM 819 C C . ALA A 1 110 ? 10.191 -1.434 1.815 1.00 98.00 110 ALA A C 1
ATOM 821 O O . ALA A 1 110 ? 10.208 -2.611 1.461 1.00 98.00 110 ALA A O 1
ATOM 822 N N . VAL A 1 111 ? 10.213 -0.421 0.943 1.00 98.00 111 VAL A N 1
ATOM 823 C CA . VAL A 1 111 ? 10.290 -0.634 -0.507 1.00 98.00 111 VAL A CA 1
ATOM 824 C C . VAL A 1 111 ? 11.636 -1.212 -0.915 1.00 98.00 111 VAL A C 1
ATOM 826 O O . VAL A 1 111 ? 11.655 -2.120 -1.736 1.00 98.00 111 VAL A O 1
ATOM 829 N N . ASP A 1 112 ? 12.741 -0.740 -0.339 1.00 98.19 112 ASP A N 1
ATOM 830 C CA . ASP A 1 112 ? 14.077 -1.271 -0.620 1.00 98.19 112 ASP A CA 1
ATOM 831 C C . ASP A 1 112 ? 14.188 -2.741 -0.182 1.00 98.19 112 ASP A C 1
ATOM 833 O O . ASP A 1 112 ? 14.533 -3.610 -0.983 1.00 98.19 112 ASP A O 1
ATOM 837 N N . ALA A 1 113 ? 13.768 -3.053 1.050 1.00 98.25 113 ALA A N 1
ATOM 838 C CA . ALA A 1 113 ? 13.776 -4.413 1.586 1.00 98.25 113 ALA A CA 1
ATOM 839 C C . ALA A 1 113 ? 12.799 -5.361 0.865 1.00 98.25 113 ALA A C 1
ATOM 841 O O . ALA A 1 113 ? 13.094 -6.542 0.695 1.00 98.25 113 ALA A O 1
ATOM 842 N N . GLY A 1 114 ? 11.632 -4.860 0.450 1.00 97.94 114 GLY A N 1
ATOM 843 C CA . GLY A 1 114 ? 10.584 -5.634 -0.221 1.00 97.94 114 GLY A CA 1
ATOM 844 C C . GLY A 1 114 ? 10.701 -5.680 -1.746 1.00 97.94 114 GLY A C 1
ATOM 845 O O . GLY A 1 114 ? 9.898 -6.355 -2.391 1.00 97.94 114 GLY A O 1
ATOM 846 N N . ARG A 1 115 ? 11.671 -4.972 -2.340 1.00 98.38 115 ARG A N 1
ATOM 847 C CA . ARG A 1 115 ? 11.749 -4.716 -3.787 1.00 98.38 115 ARG A CA 1
ATOM 848 C C . ARG A 1 115 ? 11.669 -5.985 -4.626 1.00 98.38 115 ARG A C 1
ATOM 850 O O . ARG A 1 115 ? 10.902 -6.040 -5.584 1.00 98.38 115 ARG A O 1
ATOM 857 N N . GLU A 1 116 ? 12.473 -6.989 -4.284 1.00 98.44 116 GLU A N 1
ATOM 858 C CA . GLU A 1 116 ? 12.544 -8.240 -5.046 1.00 98.44 116 GLU A CA 1
ATOM 859 C C . GLU A 1 116 ? 11.215 -9.003 -5.008 1.00 98.44 116 GLU A C 1
ATOM 861 O O . GLU A 1 116 ? 10.743 -9.453 -6.051 1.00 98.44 116 GLU A O 1
ATOM 866 N N . GLU A 1 117 ? 10.566 -9.083 -3.843 1.00 98.56 117 GLU A N 1
ATOM 867 C CA . GLU A 1 117 ? 9.276 -9.767 -3.702 1.00 98.56 117 GLU A CA 1
ATOM 868 C C . GLU A 1 117 ? 8.146 -9.010 -4.413 1.00 98.56 117 GLU A C 1
ATOM 870 O O . GLU A 1 117 ? 7.315 -9.627 -5.074 1.00 98.56 117 GLU A O 1
ATOM 875 N N . LEU A 1 118 ? 8.136 -7.674 -4.355 1.00 98.62 118 LEU A N 1
ATOM 876 C CA . LEU A 1 118 ? 7.154 -6.854 -5.075 1.00 98.62 118 LEU A CA 1
ATOM 877 C C . LEU A 1 118 ? 7.258 -7.044 -6.596 1.00 98.62 118 LEU A C 1
ATOM 879 O O . LEU A 1 118 ? 6.242 -7.187 -7.278 1.00 98.62 118 LEU A O 1
ATOM 883 N N . LEU A 1 119 ? 8.479 -7.097 -7.135 1.00 98.69 119 LEU A N 1
ATOM 884 C CA . LEU A 1 119 ? 8.701 -7.395 -8.553 1.00 98.69 119 LEU A CA 1
ATOM 885 C C . LEU A 1 119 ? 8.337 -8.845 -8.898 1.00 98.69 119 LEU A C 1
ATOM 887 O O . LEU A 1 119 ? 7.763 -9.095 -9.960 1.00 98.69 119 LEU A O 1
ATOM 891 N N . ALA A 1 120 ? 8.611 -9.795 -8.000 1.00 98.62 120 ALA A N 1
ATOM 892 C CA . ALA A 1 120 ? 8.203 -11.184 -8.173 1.00 98.62 120 ALA A CA 1
ATOM 893 C C . ALA A 1 120 ? 6.672 -11.329 -8.208 1.00 98.62 120 ALA A C 1
ATOM 895 O O . ALA A 1 120 ? 6.159 -12.029 -9.078 1.00 98.62 120 ALA A O 1
ATOM 896 N N . ALA A 1 121 ? 5.935 -10.625 -7.341 1.00 98.50 121 ALA A N 1
ATOM 897 C CA . ALA A 1 121 ? 4.471 -10.583 -7.352 1.00 98.50 121 ALA A CA 1
ATOM 898 C C . ALA A 1 121 ? 3.923 -10.079 -8.695 1.00 98.50 121 ALA A C 1
ATOM 900 O O . ALA A 1 121 ? 3.049 -10.709 -9.292 1.00 98.50 121 ALA A O 1
ATOM 901 N N . VAL A 1 122 ? 4.497 -8.993 -9.225 1.00 98.56 122 VAL A N 1
ATOM 902 C CA . VAL A 1 122 ? 4.151 -8.470 -10.557 1.00 98.56 122 VAL A CA 1
ATOM 903 C C . VAL A 1 122 ? 4.413 -9.515 -11.645 1.00 98.56 122 VAL A C 1
ATOM 905 O O . VAL A 1 122 ? 3.580 -9.691 -12.538 1.00 98.56 122 VAL A O 1
ATOM 908 N N . GLN A 1 123 ? 5.544 -10.224 -11.584 1.00 98.50 123 GLN A N 1
ATOM 909 C CA . GLN A 1 123 ? 5.876 -11.250 -12.572 1.00 98.50 123 GLN A CA 1
ATOM 910 C C . GLN A 1 123 ? 4.927 -12.453 -12.501 1.00 98.50 123 GLN A C 1
ATOM 912 O O . GLN A 1 123 ? 4.453 -12.896 -13.544 1.00 98.50 123 GLN A O 1
ATOM 917 N N . ARG A 1 124 ? 4.568 -12.923 -11.297 1.00 98.50 124 ARG A N 1
ATOM 918 C CA . ARG A 1 124 ? 3.604 -14.024 -11.115 1.00 98.50 124 ARG A CA 1
ATOM 919 C C . ARG A 1 124 ? 2.272 -13.735 -11.804 1.00 98.50 124 ARG A C 1
ATOM 921 O O . ARG A 1 124 ? 1.727 -14.628 -12.440 1.00 98.50 124 ARG A O 1
ATOM 928 N N . VAL A 1 125 ? 1.778 -12.496 -11.728 1.00 98.25 125 VAL A N 1
ATOM 929 C CA . VAL A 1 125 ? 0.535 -12.081 -12.406 1.00 98.25 125 VAL A CA 1
ATOM 930 C C . VAL A 1 125 ? 0.696 -12.024 -13.924 1.00 98.25 125 VAL A C 1
ATOM 932 O O . VAL A 1 125 ? -0.220 -12.403 -14.650 1.00 98.25 125 VAL A O 1
ATOM 935 N N . ARG A 1 126 ? 1.853 -11.574 -14.430 1.00 97.25 126 ARG A N 1
ATOM 936 C CA . ARG A 1 126 ? 2.133 -11.574 -15.877 1.00 97.25 126 ARG A CA 1
ATOM 937 C C . ARG A 1 126 ? 2.127 -12.983 -16.465 1.00 97.25 126 ARG A C 1
ATOM 939 O O . ARG A 1 126 ? 1.671 -13.142 -17.590 1.00 97.25 126 ARG A O 1
ATOM 946 N N . ASP A 1 127 ? 2.572 -13.974 -15.700 1.00 97.56 127 ASP A N 1
ATOM 947 C CA . ASP A 1 127 ? 2.612 -15.380 -16.119 1.00 97.56 127 ASP A CA 1
ATOM 948 C C . ASP A 1 127 ? 1.224 -16.058 -16.119 1.00 97.56 127 ASP A C 1
ATOM 950 O O . ASP A 1 127 ? 1.095 -17.208 -16.539 1.00 97.56 127 ASP A O 1
ATOM 954 N N . TRP A 1 128 ? 0.170 -15.377 -15.650 1.00 94.44 128 TRP A N 1
ATOM 955 C CA . TRP A 1 128 ? -1.211 -15.864 -15.777 1.00 94.44 128 TRP A CA 1
ATOM 956 C C . TRP A 1 128 ? -1.790 -15.688 -17.187 1.00 94.44 128 TRP A C 1
ATOM 958 O O . TRP A 1 128 ? -2.847 -16.258 -17.476 1.00 94.44 128 TRP A O 1
ATOM 968 N N . LEU A 1 129 ? -1.151 -14.857 -18.018 1.00 71.00 129 LEU A N 1
ATOM 969 C CA . LEU A 1 129 ? -1.595 -14.461 -19.359 1.00 71.00 129 LEU A CA 1
ATOM 970 C C . LEU A 1 129 ? -0.924 -15.304 -20.450 1.00 71.00 129 LEU A C 1
ATOM 972 O O . LEU A 1 129 ? -1.635 -15.619 -21.432 1.00 71.00 129 LEU A O 1
#

Secondary structure (DSSP, 8-state):
-HHHHHTTGGGSTTT-SSS-HHHHHHHHHHHTT--HHHHHHHHHGGGHHHHHHHTT--GGGGSPPPPHHHHHHHHHHHHHB-TTS-B--HHHHHHHHHHHS-TTSHHHHHHHHHHHHHHHHHHHHHTT-

Organism: Mycobacterium intracellulare (strain ATCC 13950 / DSM 43223 / JCM 6384 / NCTC 13025 / 3600) (NCBI:txid487521)

Foldseek 3Di:
DVLLVQLQVQVDPVQPDPVLRLLSSLVVCVVVVNDLLSSQLSNCAQQSVLLCVLVVHPSNVVHDHHDLLVNLVSLLSVLQADPVRDGDHSVVSLVVQCVVDDCSRSSNVSSVVCVVVSVVSNVVVVVVD

InterPro domains:
  IPR006674 HD domain [PF01966] (2-58)

pLDDT: mean 96.36, std 4.14, range [66.0, 98.69]